Protein AF-A0A7K2A260-F1 (afdb_monomer_lite)

Sequence (93 aa):
MPRPTKRRVPAGRVTAKGTRPDNYQPDRQTHTGFDELPPSPIWVPILLFSLLGLGVATIIVNYLGVIWDTSNVVLLVGLAFILAGIVTATQYR

Structure (mmCIF, N/CA/C/O backbone):
data_AF-A0A7K2A260-F1
#
_entry.id   AF-A0A7K2A260-F1
#
loop_
_atom_site.group_PDB
_atom_site.id
_atom_site.type_symbol
_atom_site.label_atom_id
_atom_site.label_alt_id
_atom_site.label_comp_id
_atom_site.label_asym_id
_atom_site.label_entity_id
_atom_site.label_seq_id
_atom_site.pdbx_PDB_ins_code
_atom_site.Cartn_x
_atom_site.Cartn_y
_atom_site.Cartn_z
_atom_site.occupancy
_atom_site.B_iso_or_equiv
_atom_site.auth_seq_id
_atom_site.auth_comp_id
_atom_site.auth_asym_id
_atom_site.auth_atom_id
_atom_site.pdbx_PDB_model_num
ATOM 1 N N . MET A 1 1 ? 2.053 -6.125 92.912 1.00 65.50 1 MET A N 1
ATOM 2 C CA . MET A 1 1 ? 0.816 -6.210 92.100 1.00 65.50 1 MET A CA 1
ATOM 3 C C . MET A 1 1 ? 1.132 -6.922 90.790 1.00 65.50 1 MET A C 1
ATOM 5 O O . MET A 1 1 ? 2.043 -6.467 90.103 1.00 65.50 1 MET A O 1
ATOM 9 N N . PRO A 1 2 ? 0.463 -8.036 90.449 1.00 69.75 2 PRO A N 1
ATOM 10 C CA . PRO A 1 2 ? 0.677 -8.709 89.169 1.00 69.75 2 PRO A CA 1
ATOM 11 C C . PRO A 1 2 ? -0.001 -7.926 88.032 1.00 69.75 2 PRO A C 1
ATOM 13 O O . PRO A 1 2 ? -1.075 -7.354 88.217 1.00 69.75 2 PRO A O 1
ATOM 16 N N . ARG A 1 3 ? 0.643 -7.856 86.858 1.00 65.50 3 ARG A N 1
ATOM 17 C CA . ARG A 1 3 ? 0.105 -7.147 85.683 1.00 65.50 3 ARG A CA 1
ATOM 18 C C . ARG A 1 3 ? -1.133 -7.869 85.126 1.00 65.50 3 ARG A C 1
ATOM 20 O O . ARG A 1 3 ? -1.134 -9.099 85.080 1.00 65.50 3 ARG A O 1
ATOM 27 N N . PRO A 1 4 ? -2.156 -7.135 84.653 1.00 75.44 4 PRO A N 1
ATOM 28 C CA . PRO A 1 4 ? -3.341 -7.747 84.066 1.00 75.44 4 PRO A CA 1
ATOM 29 C C . PRO A 1 4 ? -2.989 -8.472 82.759 1.00 75.44 4 PRO A C 1
ATOM 31 O O . PRO A 1 4 ? -2.263 -7.953 81.909 1.00 75.44 4 PRO A O 1
ATOM 34 N N . THR A 1 5 ? -3.513 -9.688 82.599 1.00 76.94 5 THR A N 1
ATOM 35 C CA . THR A 1 5 ? -3.288 -10.526 81.412 1.00 76.94 5 THR A CA 1
ATOM 36 C C . THR A 1 5 ? -4.075 -9.971 80.221 1.00 76.94 5 THR A C 1
ATOM 38 O O . THR A 1 5 ? -5.290 -9.790 80.295 1.00 76.94 5 THR A O 1
ATOM 41 N N . LYS A 1 6 ? -3.388 -9.681 79.108 1.00 69.50 6 LYS A N 1
ATOM 42 C CA . LYS A 1 6 ? -3.978 -9.070 77.905 1.00 69.50 6 LYS A CA 1
ATOM 43 C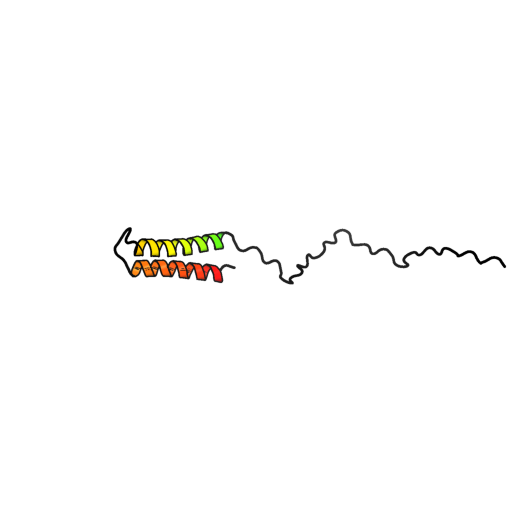 C . LYS A 1 6 ? -4.979 -10.027 77.238 1.00 69.50 6 LYS A C 1
ATOM 45 O O . LYS A 1 6 ? -4.582 -11.041 76.665 1.00 69.50 6 LYS A O 1
ATOM 50 N N . ARG A 1 7 ? -6.273 -9.680 77.273 1.00 74.69 7 ARG A N 1
ATOM 51 C CA . ARG A 1 7 ? -7.355 -10.426 76.604 1.00 74.69 7 ARG A CA 1
ATOM 52 C C . ARG A 1 7 ? -7.180 -10.356 75.085 1.00 74.69 7 ARG A C 1
ATOM 54 O O . ARG A 1 7 ? -7.198 -9.266 74.514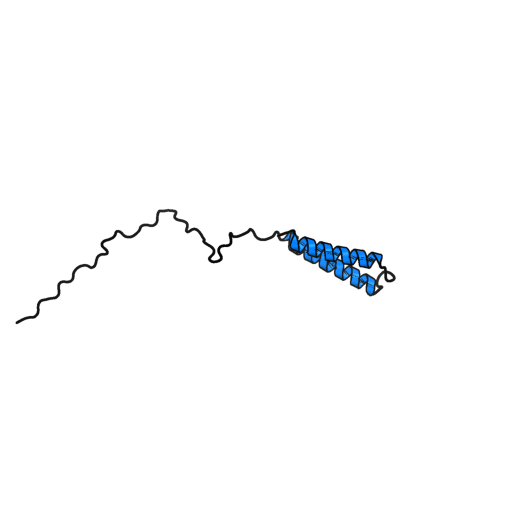 1.00 74.69 7 ARG A O 1
ATOM 61 N N . ARG A 1 8 ? -7.029 -11.505 74.417 1.00 68.56 8 ARG A N 1
ATOM 62 C CA . ARG A 1 8 ? -7.046 -11.575 72.948 1.00 68.56 8 ARG A CA 1
ATOM 63 C C . ARG A 1 8 ? -8.493 -11.496 72.477 1.00 68.56 8 ARG A C 1
ATOM 65 O O . ARG A 1 8 ? -9.275 -12.409 72.717 1.00 68.56 8 ARG A O 1
ATOM 72 N N . VAL A 1 9 ? -8.852 -10.376 71.861 1.00 70.50 9 VAL A N 1
ATOM 73 C CA . VAL A 1 9 ? -10.149 -10.210 71.204 1.00 70.50 9 VAL A CA 1
ATOM 74 C C . VAL A 1 9 ? -9.998 -10.749 69.780 1.00 70.50 9 VAL A C 1
ATOM 76 O O . VAL A 1 9 ? -9.034 -10.360 69.114 1.00 70.50 9 VAL A O 1
ATOM 79 N N . PRO A 1 10 ? -10.873 -11.650 69.306 1.00 64.50 10 PRO A N 1
ATOM 80 C CA . PRO A 1 10 ? -10.839 -12.082 67.918 1.00 64.50 10 PRO A CA 1
ATOM 81 C C . PRO A 1 10 ? -11.124 -10.864 67.038 1.00 64.50 10 PRO A C 1
ATOM 83 O O . PRO A 1 10 ? -12.233 -10.335 67.025 1.00 64.50 10 PRO A O 1
ATOM 86 N N . ALA A 1 11 ? -10.100 -10.383 66.336 1.00 65.94 11 ALA A N 1
ATOM 87 C CA . ALA A 1 11 ? -10.249 -9.348 65.326 1.00 65.94 11 ALA A CA 1
ATOM 88 C C . ALA A 1 11 ? -10.891 -9.985 64.086 1.00 65.94 11 ALA A C 1
ATOM 90 O O . ALA A 1 11 ? -10.215 -10.368 63.135 1.00 65.94 11 ALA A O 1
ATOM 91 N N . GLY A 1 12 ? -12.207 -10.177 64.148 1.00 73.75 12 GLY A N 1
ATOM 92 C CA . GLY A 1 12 ? -13.025 -10.559 63.008 1.00 73.75 12 GLY A CA 1
ATOM 93 C C . GLY A 1 12 ? -13.456 -9.310 62.254 1.00 73.75 12 GLY A C 1
ATOM 94 O O . GLY A 1 12 ? -13.886 -8.326 62.855 1.00 73.75 12 GLY A O 1
ATOM 95 N N . ARG A 1 13 ? -13.344 -9.335 60.928 1.00 71.06 13 ARG A N 1
ATOM 96 C CA . ARG A 1 13 ? -13.927 -8.296 60.083 1.00 71.06 13 ARG A CA 1
ATOM 97 C C . ARG A 1 13 ? -15.446 -8.305 60.325 1.00 71.06 13 ARG A C 1
ATOM 99 O O . ARG A 1 13 ? -16.086 -9.325 60.109 1.00 71.06 13 ARG A O 1
ATOM 106 N N . VAL A 1 14 ? -16.010 -7.187 60.786 1.00 72.50 14 VAL A N 1
ATOM 107 C CA . VAL A 1 14 ? -17.455 -7.047 61.090 1.00 72.50 14 VAL A CA 1
ATOM 108 C C . VAL A 1 14 ? -18.342 -6.994 59.841 1.00 72.50 14 VAL A C 1
ATOM 110 O O . VAL A 1 14 ? -19.558 -6.875 59.940 1.00 72.50 14 VAL A O 1
ATOM 113 N N . THR A 1 15 ? -17.742 -7.075 58.656 1.00 72.56 15 THR A N 1
ATOM 114 C CA . THR A 1 15 ? -18.445 -7.117 57.377 1.00 72.56 15 THR A CA 1
ATOM 115 C C . THR A 1 15 ? -18.309 -8.497 56.756 1.00 72.56 15 THR A C 1
ATOM 117 O O . THR A 1 15 ? -17.227 -9.093 56.775 1.00 72.56 15 THR A O 1
ATOM 120 N N . ALA A 1 16 ? -19.413 -8.997 56.195 1.00 74.62 16 ALA A N 1
ATOM 121 C CA . ALA A 1 16 ? -19.405 -10.219 55.405 1.00 74.62 16 ALA A CA 1
ATOM 122 C C . ALA A 1 16 ? -18.350 -10.112 54.293 1.00 74.62 16 ALA A C 1
ATOM 124 O O . ALA A 1 16 ? -18.127 -9.040 53.720 1.00 74.62 16 ALA A O 1
ATOM 125 N N . LYS A 1 17 ? -17.678 -11.227 53.995 1.00 74.50 17 LYS A N 1
ATOM 126 C CA . LYS A 1 17 ? -16.758 -11.298 52.859 1.00 74.50 17 LYS A CA 1
ATOM 127 C C . LYS A 1 17 ? -17.558 -10.961 51.602 1.00 74.50 17 LYS A C 1
ATOM 129 O O . LYS A 1 17 ? -18.555 -11.622 51.336 1.00 74.50 17 LYS A O 1
ATOM 134 N N . GLY A 1 18 ? -17.131 -9.940 50.857 1.00 75.44 18 GLY A N 1
ATOM 135 C CA . GLY A 1 18 ? -17.756 -9.605 49.581 1.00 75.44 18 GLY A CA 1
ATOM 136 C C . GLY A 1 18 ? -17.725 -10.831 48.675 1.00 75.44 18 GLY A C 1
ATOM 137 O O . GLY A 1 18 ? -16.645 -11.336 48.359 1.00 75.44 18 GLY A O 1
ATOM 138 N N . THR A 1 19 ? -18.897 -11.349 48.328 1.00 76.38 19 THR A N 1
ATOM 139 C CA . THR A 1 19 ? -19.042 -12.423 47.352 1.00 76.38 19 THR A CA 1
ATOM 140 C C . THR A 1 19 ? -19.135 -11.786 45.973 1.00 76.38 19 THR A C 1
ATOM 142 O O . THR A 1 19 ? -19.831 -10.792 45.767 1.00 76.38 19 THR A O 1
ATOM 145 N N . ARG A 1 20 ? -18.370 -12.323 45.024 1.00 73.94 20 ARG A N 1
ATOM 146 C CA . ARG A 1 20 ? -18.532 -11.986 43.612 1.00 73.94 20 ARG A CA 1
ATOM 147 C C . ARG A 1 20 ? -19.627 -12.915 43.076 1.00 73.94 20 ARG A C 1
ATOM 149 O O . ARG A 1 20 ? -19.573 -14.095 43.418 1.00 73.94 20 ARG A O 1
ATOM 156 N N . PRO A 1 21 ? -20.619 -12.420 42.320 1.00 80.88 21 PRO A N 1
ATOM 157 C CA . PRO A 1 21 ? -21.651 -13.285 41.768 1.00 80.88 21 PRO A CA 1
ATOM 158 C C . PRO A 1 21 ? -21.029 -14.333 40.840 1.00 80.88 21 PRO A C 1
ATOM 160 O O . PRO A 1 21 ? -20.057 -14.045 40.129 1.00 80.88 21 PRO A O 1
ATOM 163 N N . ASP A 1 22 ? -21.597 -15.537 40.855 1.00 75.94 22 ASP A N 1
ATOM 164 C CA . ASP A 1 22 ? -21.244 -16.584 39.903 1.00 75.94 22 ASP A CA 1
ATOM 165 C C . ASP A 1 22 ? -21.526 -16.058 38.487 1.00 75.94 22 ASP A C 1
ATOM 167 O O . ASP A 1 22 ? -22.596 -15.513 38.219 1.00 75.94 22 ASP A O 1
ATOM 171 N N . ASN A 1 23 ? -20.532 -16.173 37.600 1.00 77.7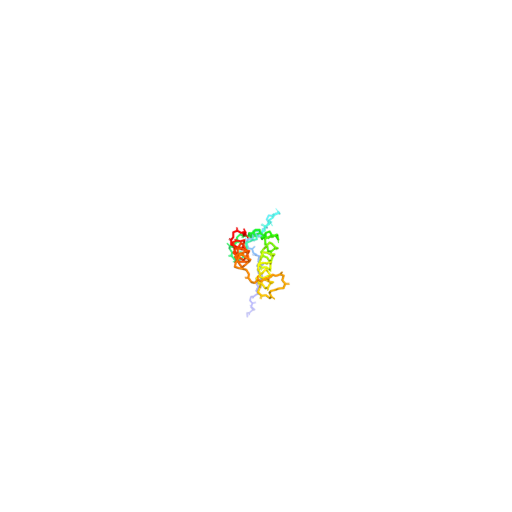5 23 ASN A N 1
ATOM 172 C CA . ASN A 1 23 ? -20.483 -15.588 36.247 1.00 77.75 23 ASN A CA 1
ATOM 173 C C . ASN A 1 23 ? -20.137 -14.094 36.135 1.00 77.75 23 ASN A C 1
ATOM 175 O O . ASN A 1 23 ? -20.353 -13.501 35.079 1.00 77.75 23 ASN A O 1
ATOM 179 N N . TYR A 1 24 ? -19.539 -13.464 37.151 1.00 76.50 24 TYR A N 1
ATOM 180 C CA . TYR A 1 24 ? -18.972 -12.128 36.941 1.00 76.50 24 TYR A CA 1
ATOM 181 C C . TYR A 1 24 ? -17.808 -12.182 35.939 1.00 76.50 24 TYR A C 1
ATOM 183 O O . TYR A 1 24 ? -16.707 -12.633 36.271 1.00 76.50 24 TYR A O 1
ATOM 191 N N . GLN A 1 25 ? -18.016 -11.633 34.744 1.00 74.94 25 GLN A N 1
ATOM 192 C CA . GLN A 1 25 ? -16.932 -11.242 33.850 1.00 74.94 25 GLN A CA 1
ATOM 193 C C . GLN A 1 25 ? -16.568 -9.780 34.137 1.00 74.94 25 GLN A C 1
ATOM 195 O O . GLN A 1 25 ? -17.440 -8.917 34.062 1.00 74.94 25 GLN A O 1
ATOM 200 N N . PRO A 1 26 ? -15.314 -9.477 34.527 1.00 72.56 26 PRO A N 1
ATOM 201 C CA . PRO A 1 26 ? -14.868 -8.095 34.569 1.00 72.56 26 PRO A CA 1
ATOM 202 C C . PRO A 1 26 ? -14.922 -7.522 33.165 1.00 72.56 26 PRO A C 1
ATOM 204 O O . PRO A 1 26 ? -14.381 -8.118 32.232 1.00 72.56 26 PRO A O 1
ATOM 207 N N . ASP A 1 27 ? -15.557 -6.364 33.052 1.00 71.69 27 ASP A N 1
ATOM 208 C CA . ASP A 1 27 ? -15.477 -5.560 31.849 1.00 71.69 27 ASP A CA 1
ATOM 209 C C . ASP A 1 27 ? -13.993 -5.265 31.599 1.00 71.69 27 ASP A C 1
ATOM 211 O O . ASP A 1 27 ? -13.291 -4.768 32.492 1.00 71.69 27 ASP A O 1
ATOM 215 N N . ARG A 1 28 ? -13.469 -5.684 30.442 1.00 66.06 28 ARG A N 1
ATOM 216 C CA . ARG A 1 28 ? -12.069 -5.436 30.086 1.00 66.06 28 ARG A CA 1
ATOM 217 C C . ARG A 1 28 ? -11.972 -3.980 29.673 1.00 66.06 28 ARG A C 1
ATOM 219 O O . ARG A 1 28 ? -11.953 -3.660 28.496 1.00 66.06 28 ARG A O 1
ATOM 226 N N . GLN A 1 29 ? -11.932 -3.096 30.660 1.00 63.00 29 GLN A N 1
ATOM 227 C CA . GLN A 1 29 ? -11.637 -1.698 30.412 1.00 63.00 29 GLN A CA 1
ATOM 228 C C . GLN A 1 29 ? -10.177 -1.614 29.969 1.00 63.00 29 GLN A C 1
ATOM 230 O O . GLN A 1 29 ? -9.251 -1.737 30.776 1.00 63.00 29 GLN A O 1
ATOM 235 N N . THR A 1 30 ? -9.964 -1.457 28.665 1.00 63.91 30 THR A N 1
ATOM 236 C CA . THR A 1 30 ? -8.692 -1.011 28.109 1.00 63.91 30 THR A CA 1
ATOM 237 C C . THR A 1 30 ? -8.328 0.288 28.818 1.00 63.91 30 THR A C 1
ATOM 239 O O . THR A 1 30 ? -9.073 1.266 28.780 1.00 63.91 30 THR A O 1
ATOM 242 N N . HIS A 1 31 ? -7.170 0.320 29.484 1.00 66.81 31 HIS A N 1
ATOM 243 C CA . HIS A 1 31 ? -6.715 1.494 30.244 1.00 66.81 31 HIS A CA 1
ATOM 244 C C . HIS A 1 31 ? -6.555 2.756 29.375 1.00 66.81 31 HIS A C 1
ATOM 246 O O . HIS A 1 31 ? -6.315 3.842 29.894 1.00 66.81 31 HIS A O 1
ATOM 252 N N . THR A 1 32 ? -6.625 2.601 28.052 1.00 68.62 32 THR A N 1
ATOM 253 C CA . THR A 1 32 ? -6.482 3.659 27.059 1.00 68.62 32 THR A CA 1
ATOM 254 C C . THR A 1 32 ? -7.804 4.348 26.711 1.00 68.62 32 THR A C 1
ATOM 256 O O . THR A 1 32 ? -7.767 5.357 26.015 1.00 68.62 32 THR A O 1
ATOM 259 N N . GLY A 1 33 ? -8.959 3.844 27.173 1.00 58.53 33 GLY A N 1
ATOM 260 C CA . GLY A 1 33 ? -10.268 4.445 26.879 1.00 58.53 33 GLY A CA 1
ATOM 261 C C . GLY A 1 33 ? -10.689 4.366 25.407 1.00 58.53 33 GLY A C 1
ATOM 262 O O . GLY A 1 33 ? -11.644 5.030 25.015 1.00 58.53 33 GLY A O 1
ATOM 263 N N . PHE A 1 34 ? -9.985 3.576 24.592 1.00 62.22 34 PHE A N 1
ATOM 264 C CA . PHE A 1 34 ? -10.409 3.252 23.236 1.0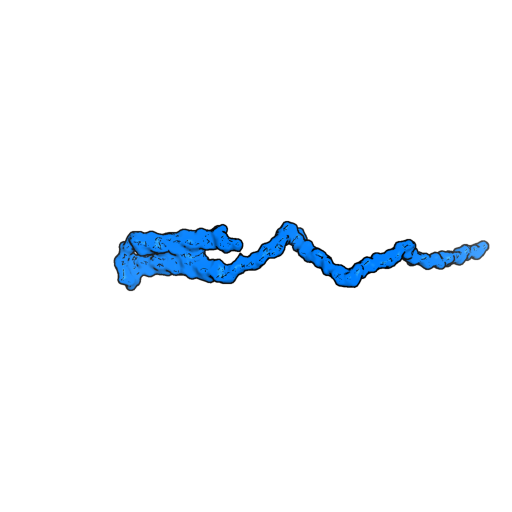0 62.22 34 PHE A CA 1
ATOM 265 C C . PHE A 1 34 ? -11.162 1.926 23.264 1.00 62.22 34 PHE A C 1
ATOM 267 O O . PHE A 1 34 ? -10.620 0.918 23.735 1.00 62.22 34 PHE A O 1
ATOM 274 N N . ASP A 1 35 ? -12.384 1.937 22.731 1.00 63.53 35 ASP A N 1
ATOM 275 C CA . ASP A 1 35 ? -13.054 0.716 22.299 1.00 63.53 35 ASP A CA 1
ATOM 276 C C . ASP A 1 35 ? -12.094 -0.036 21.368 1.00 63.53 35 ASP A C 1
ATOM 278 O O . ASP A 1 35 ? -11.466 0.575 20.494 1.00 63.53 35 ASP A O 1
ATOM 282 N N . GLU A 1 36 ? -11.928 -1.342 21.582 1.00 64.81 36 GLU A N 1
ATOM 283 C CA . GLU A 1 36 ? -11.122 -2.204 20.717 1.00 64.81 36 GLU A CA 1
ATOM 284 C C . GLU A 1 36 ? -11.757 -2.218 19.317 1.00 64.81 36 GLU A C 1
ATOM 286 O O . GLU A 1 36 ? -12.597 -3.059 18.998 1.00 64.81 36 GLU A O 1
ATOM 291 N N . LEU A 1 37 ? -11.399 -1.239 18.479 1.00 68.31 37 LEU A N 1
ATOM 292 C CA . LEU A 1 37 ? -11.790 -1.236 17.078 1.00 68.31 37 LEU A CA 1
ATOM 293 C C . LEU A 1 37 ? -11.246 -2.519 16.442 1.00 68.31 37 LEU A C 1
ATOM 295 O O . LEU A 1 37 ? -10.086 -2.876 16.692 1.00 68.31 37 LEU A O 1
ATOM 299 N N . PRO A 1 38 ? -12.058 -3.218 15.632 1.00 71.00 38 PRO A N 1
ATOM 300 C CA . PRO A 1 38 ? -11.614 -4.438 14.988 1.00 71.00 38 PRO A CA 1
ATOM 301 C C . PRO A 1 38 ? -10.345 -4.165 14.161 1.00 71.00 38 PRO A C 1
ATOM 303 O O . PRO A 1 38 ? -10.214 -3.080 13.585 1.00 71.00 38 PRO A O 1
ATOM 306 N N . PRO A 1 39 ? -9.402 -5.123 14.097 1.00 73.31 39 PRO A N 1
ATOM 307 C CA . PRO A 1 39 ? -8.207 -4.991 13.275 1.00 73.31 39 PRO A CA 1
ATOM 308 C C . PRO A 1 39 ? -8.567 -4.644 11.829 1.00 73.31 39 PRO A C 1
ATOM 310 O O . PRO A 1 39 ? -9.536 -5.183 11.284 1.00 73.31 39 PRO A O 1
ATOM 313 N N . SER A 1 40 ? -7.770 -3.779 11.197 1.00 69.19 40 SER A N 1
ATOM 314 C CA . SER A 1 40 ? -7.988 -3.420 9.799 1.00 69.19 40 SER A CA 1
ATOM 315 C C . SER A 1 40 ? -7.912 -4.666 8.899 1.00 69.19 40 SER A C 1
ATOM 317 O O . SER A 1 40 ? -7.113 -5.578 9.154 1.00 69.19 40 SER A O 1
ATOM 319 N N . PRO A 1 41 ? -8.736 -4.752 7.837 1.00 83.81 41 PRO A N 1
ATOM 320 C CA . PRO A 1 41 ? -8.737 -5.912 6.956 1.00 83.81 41 PRO A CA 1
ATOM 321 C C . PRO A 1 41 ? -7.368 -6.107 6.293 1.00 83.81 41 PRO A C 1
ATOM 323 O O . PRO A 1 41 ? -6.831 -5.185 5.685 1.00 83.81 41 PRO A O 1
ATOM 326 N N . ILE A 1 42 ? -6.829 -7.330 6.336 1.00 85.25 42 ILE A N 1
ATOM 327 C CA . ILE A 1 42 ? -5.485 -7.678 5.824 1.00 85.25 42 ILE A CA 1
ATOM 328 C C . ILE A 1 42 ? -5.316 -7.368 4.324 1.00 85.25 42 ILE A C 1
ATOM 330 O O . ILE A 1 42 ? -4.206 -7.135 3.849 1.00 85.25 42 ILE A O 1
ATOM 334 N N . TRP A 1 43 ? -6.405 -7.313 3.557 1.00 86.56 43 TRP A N 1
ATOM 335 C CA . TRP A 1 43 ? -6.340 -6.966 2.137 1.00 86.56 43 TRP A CA 1
ATOM 336 C C . TRP A 1 43 ? -5.962 -5.498 1.887 1.00 86.56 43 TRP A C 1
ATOM 338 O O . TRP A 1 43 ? -5.350 -5.200 0.865 1.00 86.56 43 TRP A O 1
ATOM 348 N N . VAL A 1 44 ? -6.243 -4.595 2.834 1.00 87.81 44 VAL A N 1
ATOM 349 C CA . VAL A 1 44 ? -5.897 -3.168 2.732 1.00 87.81 44 VAL A CA 1
ATOM 350 C C . VAL A 1 44 ? -4.383 -2.956 2.616 1.00 87.81 44 VAL A C 1
ATOM 352 O O . VAL A 1 44 ? -3.955 -2.351 1.630 1.00 87.81 44 VAL A O 1
ATOM 355 N N . PRO A 1 45 ? -3.538 -3.464 3.539 1.00 87.00 45 PRO A N 1
ATOM 356 C CA . PRO A 1 45 ? -2.094 -3.327 3.396 1.00 87.00 45 PRO A CA 1
ATOM 357 C C . PRO A 1 45 ? -1.563 -4.053 2.153 1.00 87.00 45 PRO A C 1
ATOM 359 O O . PRO A 1 45 ? -0.655 -3.538 1.506 1.00 87.00 45 PRO A O 1
ATOM 362 N N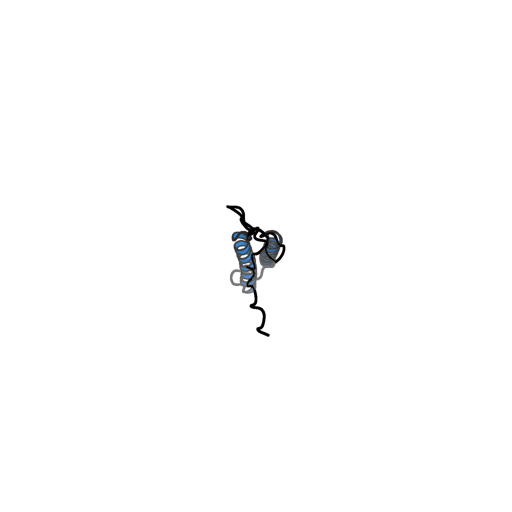 . ILE A 1 46 ? -2.148 -5.191 1.756 1.00 91.94 46 ILE A N 1
ATOM 363 C CA . ILE A 1 46 ? -1.763 -5.884 0.512 1.00 91.94 46 ILE A CA 1
ATOM 364 C C . ILE A 1 46 ? -2.008 -4.986 -0.709 1.00 91.94 46 ILE A C 1
ATOM 366 O O . ILE A 1 46 ? -1.122 -4.847 -1.554 1.00 91.94 46 ILE A O 1
ATOM 370 N N . LEU A 1 47 ? -3.178 -4.349 -0.799 1.00 90.56 47 LEU A N 1
ATOM 371 C CA . LEU A 1 47 ? -3.519 -3.448 -1.899 1.00 90.56 47 LEU A CA 1
ATOM 372 C C . LEU A 1 47 ? -2.609 -2.217 -1.906 1.00 90.56 47 LEU A C 1
ATOM 374 O O . LEU A 1 47 ? -2.096 -1.847 -2.960 1.00 90.56 47 LEU A O 1
ATOM 378 N N . LEU A 1 48 ? -2.343 -1.636 -0.734 1.00 90.56 48 LEU A N 1
ATOM 379 C CA . LEU A 1 48 ? -1.455 -0.485 -0.567 1.00 90.56 48 LEU A CA 1
ATOM 380 C C . LEU A 1 48 ? -0.038 -0.777 -1.068 1.00 90.56 48 LEU A C 1
ATOM 382 O O . LEU A 1 48 ? 0.489 -0.025 -1.888 1.00 90.56 48 LEU A O 1
ATOM 386 N N . PHE A 1 49 ? 0.574 -1.873 -0.611 1.00 92.00 49 PHE A N 1
ATOM 387 C CA . PHE A 1 49 ? 1.928 -2.239 -1.034 1.00 92.00 49 PHE A CA 1
ATOM 388 C C . PHE A 1 49 ? 1.983 -2.615 -2.512 1.00 92.00 49 PHE A C 1
ATOM 390 O O . PHE A 1 49 ? 2.965 -2.298 -3.182 1.00 92.00 49 PHE A O 1
ATOM 397 N N . SER A 1 50 ? 0.921 -3.229 -3.035 1.00 94.50 50 SER A N 1
ATOM 398 C CA . SER A 1 50 ? 0.816 -3.545 -4.458 1.00 94.50 50 SER A CA 1
ATOM 399 C C . SER A 1 50 ? 0.765 -2.273 -5.306 1.00 94.50 50 SER A C 1
ATOM 401 O O . SER A 1 50 ? 1.553 -2.141 -6.235 1.00 94.50 50 SER A O 1
ATOM 403 N N . LEU A 1 51 ? -0.100 -1.308 -4.975 1.00 92.12 51 LEU A N 1
ATOM 404 C CA . LEU A 1 51 ? -0.228 -0.048 -5.719 1.00 92.12 51 LEU A CA 1
ATOM 405 C C . LEU A 1 51 ? 1.038 0.802 -5.650 1.00 92.12 51 LEU A C 1
ATOM 407 O O . LEU A 1 51 ? 1.492 1.325 -6.666 1.00 92.12 51 LEU A O 1
ATOM 411 N N . LEU A 1 52 ? 1.620 0.929 -4.459 1.00 92.50 52 LEU A N 1
ATOM 412 C CA . LEU A 1 52 ? 2.802 1.755 -4.259 1.00 92.50 52 LEU A CA 1
ATOM 413 C C . LEU A 1 52 ? 4.044 1.104 -4.881 1.00 92.50 52 LEU A C 1
ATOM 415 O O . LEU A 1 52 ? 4.801 1.771 -5.583 1.00 92.50 52 LEU A O 1
ATOM 419 N N . GLY A 1 53 ? 4.210 -0.210 -4.703 1.00 94.25 53 GLY A N 1
ATOM 420 C CA . GLY A 1 53 ? 5.281 -0.977 -5.335 1.00 94.25 53 GLY A CA 1
ATOM 421 C C . GLY A 1 53 ? 5.181 -0.965 -6.859 1.00 94.25 53 GLY A C 1
ATOM 422 O O . GLY A 1 53 ? 6.177 -0.717 -7.535 1.00 94.25 53 GLY A O 1
ATOM 423 N N . LEU A 1 54 ? 3.979 -1.157 -7.408 1.00 95.12 54 LEU A N 1
ATOM 424 C CA . LEU A 1 54 ? 3.747 -1.149 -8.853 1.00 95.12 54 LEU A CA 1
ATOM 425 C C . LEU A 1 54 ? 3.912 0.254 -9.447 1.00 95.12 54 LEU A C 1
ATOM 427 O O . LEU A 1 54 ? 4.521 0.391 -10.507 1.00 95.12 54 LEU A O 1
ATOM 431 N N . GLY A 1 55 ? 3.453 1.304 -8.761 1.00 92.56 55 GLY A N 1
ATOM 432 C CA . GLY A 1 55 ? 3.666 2.691 -9.179 1.00 92.56 55 GLY A CA 1
ATOM 433 C C . GLY A 1 55 ? 5.152 3.050 -9.262 1.00 92.56 55 GLY A C 1
ATOM 434 O O . GLY A 1 55 ? 5.611 3.546 -10.291 1.00 92.56 55 GLY A O 1
ATOM 435 N N . VAL A 1 56 ? 5.928 2.712 -8.226 1.00 92.69 56 VAL A N 1
ATOM 436 C CA . VAL A 1 56 ? 7.387 2.920 -8.212 1.00 92.69 56 VAL A CA 1
ATOM 437 C C . VAL A 1 56 ? 8.075 2.091 -9.296 1.00 92.69 56 VAL A C 1
ATOM 439 O O . VAL A 1 56 ? 8.888 2.628 -10.048 1.00 92.69 56 VAL A O 1
ATOM 442 N N . ALA A 1 57 ? 7.726 0.809 -9.431 1.00 92.56 57 ALA A N 1
ATOM 443 C CA . ALA A 1 57 ? 8.283 -0.055 -10.468 1.00 92.56 57 ALA A CA 1
ATOM 444 C C . ALA A 1 57 ? 8.005 0.494 -11.876 1.00 92.56 57 ALA A C 1
ATOM 446 O O . ALA A 1 57 ? 8.904 0.514 -12.713 1.00 92.56 57 ALA A O 1
ATOM 447 N N . THR A 1 58 ? 6.799 1.013 -12.121 1.00 88.81 58 THR A N 1
ATOM 448 C CA . THR A 1 58 ? 6.418 1.631 -13.401 1.00 88.81 58 THR A CA 1
ATOM 449 C C . THR A 1 58 ? 7.286 2.850 -13.715 1.00 88.81 58 THR A C 1
ATOM 451 O O . THR A 1 58 ? 7.774 2.983 -14.837 1.00 88.81 58 THR A O 1
ATOM 454 N N . ILE A 1 59 ? 7.536 3.718 -12.726 1.00 89.38 59 ILE A N 1
ATOM 455 C CA . ILE A 1 59 ? 8.410 4.889 -12.891 1.00 89.38 59 ILE A CA 1
ATOM 456 C C . ILE A 1 59 ? 9.842 4.451 -13.203 1.00 89.38 59 ILE A C 1
ATOM 458 O O . ILE A 1 59 ? 10.438 4.976 -14.141 1.00 89.38 59 ILE A O 1
ATOM 462 N N . ILE A 1 60 ? 10.377 3.477 -12.458 1.00 90.12 60 ILE A N 1
ATOM 463 C CA . ILE A 1 60 ? 11.736 2.955 -12.659 1.00 90.12 60 ILE A CA 1
ATOM 464 C C . ILE A 1 60 ? 11.885 2.368 -14.064 1.00 90.12 60 ILE A C 1
ATOM 466 O O . ILE A 1 60 ? 12.819 2.718 -14.776 1.00 90.12 60 ILE A O 1
ATOM 470 N N . VAL A 1 61 ? 10.955 1.509 -14.485 1.00 88.31 61 VAL A N 1
ATOM 471 C CA . VAL A 1 61 ? 10.986 0.872 -15.809 1.00 88.31 61 VAL A CA 1
ATOM 472 C C . VAL A 1 61 ? 10.920 1.907 -16.932 1.00 88.31 61 VAL A C 1
ATOM 474 O O . VAL A 1 61 ? 11.652 1.783 -17.913 1.00 88.31 61 VAL A O 1
ATOM 477 N N . ASN A 1 62 ? 10.085 2.940 -16.779 1.00 87.31 62 ASN A N 1
ATOM 478 C CA . ASN A 1 62 ? 9.992 4.028 -17.749 1.00 87.31 62 ASN A CA 1
ATOM 479 C C . ASN A 1 62 ? 11.279 4.864 -17.810 1.00 87.31 62 ASN A C 1
ATOM 481 O O . ASN A 1 62 ? 11.729 5.202 -18.897 1.00 87.31 62 ASN A O 1
ATOM 485 N N . TYR A 1 63 ? 11.886 5.177 -16.661 1.00 83.06 63 TYR A N 1
ATOM 486 C CA . TYR A 1 63 ? 13.104 5.995 -16.601 1.00 83.06 63 TYR A CA 1
ATOM 487 C C . TYR A 1 63 ? 14.364 5.259 -17.050 1.00 83.06 63 TYR A C 1
ATOM 489 O O . TYR A 1 63 ? 15.252 5.864 -17.641 1.00 83.06 63 TYR A O 1
ATOM 497 N N . LEU A 1 64 ? 14.461 3.961 -16.769 1.00 82.50 64 LEU A N 1
ATOM 498 C CA . LEU A 1 64 ? 15.585 3.143 -17.222 1.00 82.50 64 LEU A CA 1
ATOM 499 C C . LEU A 1 64 ? 15.517 2.838 -18.726 1.00 82.50 64 LEU A C 1
ATOM 501 O O . LEU A 1 64 ? 16.431 2.209 -19.252 1.00 82.50 64 LEU A O 1
ATOM 505 N N . GLY A 1 65 ? 14.439 3.239 -19.410 1.00 75.69 65 GLY A N 1
ATOM 506 C CA . GLY A 1 65 ? 14.252 2.992 -20.838 1.00 75.69 65 GLY A CA 1
ATOM 507 C C . GLY A 1 65 ? 14.236 1.504 -21.199 1.00 75.69 65 GLY A C 1
ATOM 508 O O . GLY A 1 65 ? 14.549 1.139 -22.327 1.00 75.69 65 GLY A O 1
ATOM 509 N N . VAL A 1 66 ? 13.920 0.622 -20.238 1.00 68.38 66 VAL A N 1
ATOM 510 C CA . VAL A 1 66 ? 14.106 -0.839 -20.374 1.00 68.38 66 VAL A CA 1
ATOM 511 C C . VAL A 1 66 ? 13.197 -1.430 -21.451 1.00 68.38 66 VAL A C 1
ATOM 513 O O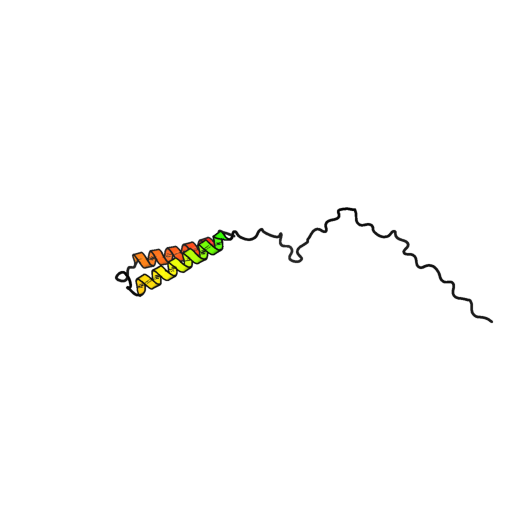 . VAL A 1 66 ? 13.549 -2.429 -22.070 1.00 68.38 66 VAL A O 1
ATOM 516 N N . ILE A 1 67 ? 12.025 -0.828 -21.665 1.00 67.00 67 ILE A N 1
ATOM 517 C CA . ILE A 1 67 ? 10.997 -1.354 -22.574 1.00 67.00 67 ILE A CA 1
ATOM 518 C C . ILE A 1 67 ? 10.632 -0.336 -23.675 1.00 67.00 67 ILE A C 1
ATOM 520 O O . ILE A 1 67 ? 10.262 -0.740 -24.774 1.00 67.00 67 ILE A O 1
ATOM 524 N N . TRP A 1 68 ? 10.752 0.973 -23.411 1.00 73.56 68 TRP A N 1
ATOM 525 C CA . TRP A 1 68 ? 10.358 2.059 -24.323 1.00 73.56 68 TRP A CA 1
ATOM 526 C C . TRP A 1 68 ? 11.210 3.307 -24.069 1.00 73.56 68 TRP A C 1
ATOM 528 O O . TRP A 1 68 ? 11.870 3.400 -23.035 1.00 73.56 68 TRP A O 1
ATOM 538 N N . ASP A 1 69 ? 11.126 4.288 -24.969 1.00 73.81 69 ASP A N 1
ATOM 539 C CA . ASP A 1 69 ? 11.633 5.636 -24.704 1.00 73.81 69 ASP A CA 1
ATOM 540 C C . ASP A 1 69 ? 10.795 6.335 -23.614 1.00 73.81 69 ASP A C 1
ATOM 542 O O . ASP A 1 69 ? 9.635 5.979 -23.376 1.00 73.81 69 ASP A O 1
ATOM 546 N N . THR A 1 70 ? 11.376 7.324 -22.934 1.00 77.50 70 THR A N 1
ATOM 547 C CA . THR A 1 70 ? 10.746 7.962 -21.767 1.00 77.50 70 THR A CA 1
ATOM 548 C C . THR A 1 70 ? 9.411 8.604 -22.153 1.00 77.50 70 THR A C 1
ATOM 550 O O . THR A 1 70 ? 9.367 9.569 -22.914 1.00 77.50 70 THR A O 1
ATOM 553 N N . SER A 1 71 ? 8.304 8.101 -21.589 1.00 79.12 71 SER A N 1
ATOM 554 C CA . SER A 1 71 ? 6.956 8.596 -21.888 1.00 79.12 71 SER A CA 1
ATOM 555 C C . SER A 1 71 ? 6.305 9.290 -20.693 1.00 79.12 71 SER A C 1
ATOM 557 O O . SER A 1 71 ? 6.155 8.718 -19.611 1.00 79.12 71 SER A O 1
ATOM 559 N N . ASN A 1 72 ? 5.820 10.515 -20.917 1.00 85.31 72 ASN A N 1
ATOM 560 C CA . ASN A 1 72 ? 5.068 11.289 -19.922 1.00 85.31 72 ASN A CA 1
ATOM 561 C C . ASN A 1 72 ? 3.748 10.609 -19.524 1.00 85.31 72 ASN A C 1
ATOM 563 O O . ASN A 1 72 ? 3.279 10.775 -18.399 1.00 85.31 72 ASN A O 1
ATOM 567 N N . VAL A 1 73 ? 3.155 9.817 -20.424 1.00 87.50 73 VAL A N 1
ATOM 568 C CA . VAL A 1 73 ? 1.909 9.084 -20.149 1.00 87.50 73 VAL A CA 1
ATOM 569 C C . VAL A 1 73 ? 2.157 7.965 -19.140 1.00 87.50 73 VAL A C 1
ATOM 571 O O . VAL A 1 73 ? 1.381 7.792 -18.205 1.00 87.50 73 VAL A O 1
ATOM 574 N N . VAL A 1 74 ? 3.268 7.241 -19.277 1.00 85.75 74 VAL A N 1
ATOM 575 C CA . VAL A 1 74 ? 3.635 6.159 -18.350 1.00 85.75 74 VAL A CA 1
ATOM 576 C C . VAL A 1 74 ? 4.002 6.724 -16.974 1.00 85.75 74 VAL A C 1
ATOM 578 O O . VAL A 1 74 ? 3.635 6.142 -15.954 1.00 85.75 74 VAL A O 1
ATOM 581 N N . LEU A 1 75 ? 4.631 7.905 -16.924 1.00 88.12 75 LEU A N 1
ATOM 582 C CA . LEU A 1 75 ? 4.855 8.634 -15.669 1.00 88.12 75 LEU A CA 1
ATOM 583 C C . LEU A 1 75 ? 3.543 9.026 -14.983 1.00 88.12 75 LEU A C 1
ATOM 585 O O . LEU A 1 75 ? 3.415 8.838 -13.775 1.00 88.12 75 LEU A O 1
ATOM 589 N N . LEU A 1 76 ? 2.556 9.521 -15.738 1.00 92.31 76 LEU A N 1
ATOM 590 C CA . LEU A 1 76 ? 1.231 9.837 -15.196 1.00 92.31 76 LEU A CA 1
ATOM 591 C C . LEU A 1 76 ? 0.530 8.599 -14.631 1.00 92.31 76 LEU A C 1
ATOM 593 O O . LEU A 1 76 ? -0.083 8.683 -13.570 1.00 92.31 76 LEU A O 1
ATOM 597 N N . VAL A 1 77 ? 0.655 7.446 -15.293 1.00 92.00 77 VAL A N 1
ATOM 598 C CA . VAL A 1 77 ? 0.119 6.173 -14.789 1.00 92.00 77 VAL A CA 1
ATOM 599 C C . VAL A 1 77 ? 0.815 5.762 -13.488 1.00 92.00 77 VAL A C 1
ATOM 601 O O . VAL A 1 77 ? 0.138 5.445 -12.511 1.00 92.00 77 VAL A O 1
ATOM 604 N N . GLY A 1 78 ? 2.149 5.826 -13.429 1.00 89.88 78 GLY A N 1
ATOM 605 C CA . GLY A 1 78 ? 2.906 5.547 -12.203 1.00 89.88 78 GLY A CA 1
ATOM 606 C C . GLY A 1 78 ? 2.522 6.478 -11.047 1.00 89.88 78 GLY A C 1
ATOM 607 O O . GLY A 1 78 ? 2.333 6.030 -9.916 1.00 89.88 78 GLY A O 1
ATOM 608 N N . LEU A 1 79 ? 2.315 7.764 -11.341 1.00 93.19 79 LEU A N 1
ATOM 609 C CA . LEU A 1 79 ? 1.859 8.752 -10.366 1.00 93.19 79 LEU A CA 1
ATOM 610 C C . LEU A 1 79 ? 0.431 8.468 -9.878 1.00 93.19 79 LEU A C 1
ATOM 612 O O . LEU A 1 79 ? 0.167 8.550 -8.679 1.00 93.19 79 LEU A O 1
ATOM 616 N N . ALA A 1 80 ? -0.480 8.093 -10.780 1.00 93.50 80 ALA A N 1
ATOM 617 C CA . ALA A 1 80 ? -1.846 7.713 -10.429 1.00 93.50 80 ALA A CA 1
ATOM 618 C C . ALA A 1 80 ? -1.877 6.481 -9.510 1.00 93.50 80 ALA A C 1
ATOM 620 O O . ALA A 1 80 ? -2.650 6.453 -8.553 1.00 93.50 80 ALA A O 1
ATOM 621 N N . PHE A 1 81 ? -0.997 5.500 -9.740 1.00 93.19 81 PHE A N 1
ATOM 622 C CA . PHE A 1 81 ? -0.842 4.340 -8.857 1.00 93.19 81 PHE A CA 1
ATOM 623 C C . PHE A 1 81 ? -0.387 4.728 -7.445 1.00 93.19 81 PHE A C 1
ATOM 625 O O . PHE A 1 81 ? -0.955 4.247 -6.463 1.00 93.19 81 PHE A O 1
ATOM 632 N N . ILE A 1 82 ? 0.581 5.641 -7.327 1.00 91.81 82 ILE A N 1
ATOM 633 C CA . ILE A 1 82 ? 1.033 6.154 -6.024 1.00 91.81 82 ILE A CA 1
ATOM 634 C C . ILE A 1 82 ? -0.104 6.900 -5.316 1.00 91.81 82 ILE A C 1
ATOM 636 O O . ILE A 1 82 ? -0.363 6.654 -4.137 1.00 91.81 82 ILE A O 1
ATOM 640 N N . LEU A 1 83 ? -0.823 7.767 -6.035 1.00 93.50 83 LEU A N 1
ATOM 641 C CA . LEU A 1 83 ? -1.955 8.516 -5.491 1.00 93.50 83 LEU A CA 1
ATOM 642 C C . LEU A 1 83 ? -3.063 7.582 -4.988 1.00 93.50 83 LEU A C 1
ATOM 644 O O . LEU A 1 83 ? -3.541 7.739 -3.866 1.00 93.50 83 LEU A O 1
ATOM 648 N N . ALA A 1 84 ? -3.430 6.570 -5.771 1.00 90.75 84 ALA A N 1
ATOM 649 C CA . ALA A 1 84 ? -4.413 5.575 -5.361 1.00 90.75 84 ALA A CA 1
ATOM 650 C C . ALA A 1 84 ? -3.949 4.766 -4.126 1.00 90.75 84 ALA A C 1
ATOM 652 O O . ALA A 1 84 ? -4.772 4.423 -3.272 1.00 90.75 84 ALA A O 1
ATOM 653 N N . GLY A 1 85 ? -2.641 4.526 -3.965 1.00 88.94 85 GLY A N 1
ATOM 654 C CA . GLY A 1 85 ? -2.076 3.889 -2.770 1.00 88.94 85 GLY A CA 1
ATOM 655 C C . GLY A 1 85 ? -2.251 4.748 -1.514 1.00 88.94 85 GLY A C 1
ATOM 656 O O . GLY A 1 85 ? -2.657 4.245 -0.466 1.00 88.94 85 GLY A O 1
ATOM 657 N N . ILE A 1 86 ? -2.036 6.061 -1.634 1.00 89.00 86 ILE A N 1
ATOM 658 C CA . ILE A 1 86 ? -2.247 7.028 -0.545 1.00 89.00 86 ILE A CA 1
ATOM 659 C C . ILE A 1 86 ? -3.737 7.138 -0.184 1.00 89.00 86 ILE A C 1
ATOM 661 O O . ILE A 1 86 ? -4.095 7.133 0.993 1.00 89.00 86 ILE A O 1
ATOM 665 N N . VAL A 1 87 ? -4.631 7.187 -1.177 1.00 89.06 87 VAL A N 1
ATOM 666 C CA . VAL A 1 87 ? -6.086 7.190 -0.934 1.00 89.06 87 VAL A CA 1
ATOM 667 C C . VAL A 1 87 ? -6.510 5.920 -0.194 1.00 89.06 87 VAL A C 1
ATOM 669 O O . VAL A 1 87 ? -7.234 6.001 0.795 1.00 89.06 87 VAL A O 1
ATOM 672 N N . THR A 1 88 ? -5.989 4.760 -0.600 1.00 86.50 88 THR A N 1
ATOM 673 C CA . THR A 1 88 ? -6.248 3.485 0.085 1.00 86.50 88 THR A CA 1
ATOM 674 C C . THR A 1 88 ? -5.836 3.546 1.559 1.00 86.50 88 THR A C 1
ATOM 676 O O . THR A 1 88 ? -6.606 3.133 2.421 1.00 86.50 88 THR A O 1
ATOM 679 N N . ALA A 1 89 ? -4.674 4.136 1.860 1.00 83.12 89 ALA A N 1
ATOM 680 C CA . ALA A 1 89 ? -4.167 4.294 3.225 1.00 83.12 89 ALA A CA 1
ATOM 681 C C . ALA A 1 89 ? -5.055 5.169 4.126 1.00 83.12 89 ALA A C 1
ATOM 683 O O . ALA A 1 89 ? -5.053 5.003 5.343 1.00 83.12 89 ALA A O 1
ATOM 684 N N . THR A 1 90 ? -5.774 6.130 3.541 1.00 84.06 90 THR A N 1
ATOM 685 C CA . THR A 1 90 ? -6.566 7.113 4.300 1.00 84.06 90 THR A CA 1
ATOM 686 C C . THR A 1 90 ? -8.033 6.733 4.439 1.00 84.06 90 THR A C 1
ATOM 688 O O . THR A 1 90 ? -8.657 7.111 5.426 1.00 84.06 90 THR A O 1
ATOM 691 N N . GLN A 1 91 ? -8.591 6.014 3.463 1.00 79.25 91 GLN A N 1
ATOM 692 C CA . GLN A 1 91 ? -10.023 5.705 3.414 1.00 79.25 91 GLN A CA 1
ATOM 693 C C . GLN A 1 91 ? -10.358 4.309 3.947 1.00 79.25 91 GLN A C 1
ATOM 695 O O . GLN A 1 91 ? -11.446 4.112 4.479 1.00 79.25 91 GLN A O 1
ATOM 700 N N . TYR A 1 92 ? -9.443 3.342 3.828 1.00 69.12 92 TYR A N 1
ATOM 701 C CA . TYR A 1 92 ? -9.657 1.983 4.323 1.00 69.12 92 TYR A CA 1
ATOM 702 C C . TYR A 1 92 ? -8.988 1.816 5.688 1.00 69.12 92 TYR A C 1
ATOM 704 O O . TYR A 1 92 ? -7.875 1.305 5.798 1.00 69.12 92 TYR A O 1
ATOM 712 N N . ARG A 1 93 ? -9.669 2.290 6.731 1.00 60.41 93 ARG A N 1
ATOM 713 C CA . ARG A 1 93 ? -9.314 2.031 8.127 1.00 60.41 93 ARG A CA 1
ATOM 714 C C . ARG A 1 93 ? -10.354 1.131 8.770 1.00 60.41 93 ARG A C 1
ATOM 716 O O . ARG A 1 93 ? -11.553 1.444 8.618 1.00 60.41 93 ARG A O 1
#

Foldseek 3Di:
DDDDDDDDDPPDDPDDDDDDDDPDDPDPPPPVNDDPDPDFDPVLVVLLCVLLVVLVVLQVCLVVCVPHDRDPVSNVVSVVSNVVSVVSVPPRD

pLDDT: mean 79.5, std 10.31, range [58.53, 95.12]

Radius of gyration: 34.47 Å; chains: 1; bounding box: 37×28×117 Å

Secondary structure (DSSP, 8-state):
-PPPP--------SS---PPPTT-PPP---TT----PPPPPTHHHHHHHHHHHHHHHHHHHHHTTSSSS--HHHHHHHHHHHHHHHHHHHH--